Protein AF-S8EAE9-F1 (afdb_monomer_lite)

Structure (mmCIF, N/CA/C/O backbone):
data_AF-S8EAE9-F1
#
_entry.id   AF-S8EAE9-F1
#
loop_
_atom_site.group_PDB
_atom_site.id
_atom_site.type_symbol
_atom_site.label_atom_id
_atom_site.label_alt_id
_atom_site.label_comp_id
_atom_site.label_asym_id
_atom_site.label_entity_id
_atom_site.label_seq_id
_atom_site.pdbx_PDB_ins_code
_atom_site.Cartn_x
_atom_site.Cartn_y
_atom_site.Cartn_z
_atom_site.occupancy
_atom_site.B_iso_or_equiv
_atom_site.auth_seq_id
_atom_site.auth_comp_id
_atom_site.auth_asym_id
_atom_site.auth_atom_id
_atom_site.pdbx_PDB_model_num
ATOM 1 N N . LYS A 1 1 ? -0.543 12.803 -17.468 1.00 59.44 1 LYS A N 1
ATOM 2 C CA . LYS A 1 1 ? -0.367 11.818 -18.573 1.00 59.44 1 LYS A CA 1
ATOM 3 C C . LYS A 1 1 ? 0.929 10.991 -18.477 1.00 59.44 1 LYS A C 1
ATOM 5 O O . LYS A 1 1 ? 1.035 10.025 -19.216 1.00 59.44 1 LYS A O 1
ATOM 10 N N . GLN A 1 2 ? 1.886 11.325 -17.599 1.00 75.06 2 GLN A N 1
ATOM 11 C CA . GLN A 1 2 ? 3.175 10.615 -17.502 1.00 75.06 2 GLN A CA 1
ATOM 12 C C . GLN A 1 2 ? 3.101 9.260 -16.775 1.00 75.06 2 GLN A C 1
ATOM 14 O O . GLN A 1 2 ? 3.804 8.350 -17.174 1.00 75.06 2 GLN A O 1
ATOM 19 N N . PHE A 1 3 ? 2.175 9.088 -15.822 1.00 79.19 3 PHE A N 1
ATOM 20 C CA . PHE A 1 3 ? 1.981 7.843 -15.055 1.00 79.19 3 PHE A CA 1
ATOM 21 C C . PHE A 1 3 ? 1.948 6.557 -15.902 1.00 79.19 3 PHE A C 1
ATOM 23 O O . PHE A 1 3 ? 2.520 5.546 -15.531 1.00 79.19 3 PHE A O 1
ATOM 30 N N . TRP A 1 4 ? 1.288 6.591 -17.062 1.00 84.31 4 TRP A N 1
ATOM 31 C CA . TRP A 1 4 ? 1.153 5.416 -17.931 1.00 84.31 4 TRP A CA 1
ATOM 32 C C . TRP A 1 4 ? 2.372 5.154 -18.825 1.00 84.31 4 TRP A C 1
ATOM 34 O O . TRP A 1 4 ? 2.383 4.175 -19.561 1.00 84.31 4 TRP A O 1
ATOM 44 N N . LYS A 1 5 ? 3.367 6.048 -18.807 1.00 84.62 5 LYS A N 1
ATOM 45 C CA . LYS A 1 5 ? 4.601 5.944 -19.595 1.00 84.62 5 LYS A CA 1
ATOM 46 C C . LYS A 1 5 ? 5.779 5.402 -18.780 1.00 84.62 5 LYS A C 1
ATOM 48 O O . LYS A 1 5 ? 6.851 5.220 -19.345 1.00 84.62 5 LYS A O 1
ATOM 53 N N . THR A 1 6 ? 5.601 5.174 -17.479 1.00 84.44 6 THR A N 1
ATOM 54 C CA . THR A 1 6 ? 6.650 4.640 -16.606 1.00 84.44 6 THR A CA 1
ATOM 55 C C . THR A 1 6 ? 7.003 3.206 -17.029 1.00 84.44 6 THR A C 1
ATOM 57 O O . THR A 1 6 ? 6.086 2.433 -17.327 1.00 84.44 6 THR A O 1
ATOM 60 N N . PRO A 1 7 ? 8.295 2.820 -17.068 1.00 87.19 7 PRO A N 1
ATOM 61 C CA . PRO A 1 7 ? 8.749 1.512 -17.549 1.00 87.19 7 PRO A CA 1
ATOM 62 C C . PRO A 1 7 ? 8.512 0.402 -16.510 1.00 87.19 7 PRO A C 1
ATOM 64 O O . PRO A 1 7 ? 9.431 -0.289 -16.082 1.00 87.19 7 PRO A O 1
ATOM 67 N N . VAL A 1 8 ? 7.266 0.233 -16.077 1.00 87.50 8 VAL A N 1
ATOM 68 C CA . VAL A 1 8 ? 6.846 -0.809 -15.136 1.00 87.50 8 VAL A CA 1
ATOM 69 C C . VAL A 1 8 ? 5.673 -1.587 -15.715 1.00 87.50 8 VAL A C 1
ATOM 71 O O . VAL A 1 8 ? 4.965 -1.122 -16.611 1.00 87.50 8 VAL A O 1
ATOM 74 N N . ALA A 1 9 ? 5.462 -2.804 -15.215 1.00 90.62 9 ALA A N 1
ATOM 75 C CA . ALA A 1 9 ? 4.412 -3.666 -15.735 1.00 90.62 9 ALA A CA 1
ATOM 76 C C . ALA A 1 9 ? 3.026 -2.986 -15.624 1.00 90.62 9 ALA A C 1
ATOM 78 O O . ALA A 1 9 ? 2.707 -2.420 -14.573 1.00 90.62 9 ALA A O 1
ATOM 79 N N . PRO A 1 10 ? 2.143 -3.110 -16.636 1.00 89.00 10 PRO A N 1
ATOM 80 C CA . PRO A 1 10 ? 0.811 -2.498 -16.613 1.00 89.00 10 PRO A CA 1
ATOM 81 C C . PRO A 1 10 ? -0.031 -2.860 -15.382 1.00 89.00 10 PRO A C 1
ATOM 83 O O . PRO A 1 10 ? -0.822 -2.048 -14.908 1.00 89.00 10 PRO A O 1
ATOM 86 N N . LYS A 1 11 ? 0.167 -4.062 -14.820 1.00 88.88 11 LYS A N 1
ATOM 87 C CA . LYS A 1 11 ? -0.486 -4.494 -13.573 1.00 88.88 11 LYS A CA 1
ATOM 88 C C . LYS A 1 11 ? -0.104 -3.609 -12.380 1.00 88.88 11 LYS A C 1
ATOM 90 O O . LYS A 1 11 ? -0.972 -3.261 -11.585 1.00 88.88 11 LYS A O 1
ATOM 95 N N . ILE A 1 12 ? 1.167 -3.219 -12.286 1.00 87.94 12 ILE A N 1
ATOM 96 C CA . ILE A 1 12 ? 1.698 -2.361 -11.220 1.00 87.94 12 ILE A CA 1
ATOM 97 C C . ILE A 1 12 ? 1.170 -0.928 -11.396 1.00 87.94 12 ILE A C 1
ATOM 99 O O . ILE A 1 12 ? 0.697 -0.328 -10.434 1.00 87.94 12 ILE A O 1
ATOM 103 N N . LEU A 1 13 ? 1.125 -0.419 -12.634 1.00 87.75 13 LEU A N 1
ATOM 104 C CA . LEU A 1 13 ? 0.488 0.871 -12.941 1.00 87.75 13 LEU A CA 1
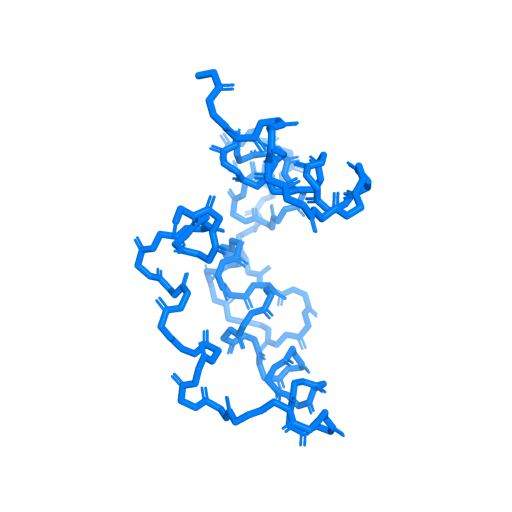ATOM 105 C C . LEU A 1 13 ? -0.991 0.880 -12.554 1.00 87.75 13 LEU A C 1
ATOM 107 O O . LEU A 1 13 ? -1.470 1.805 -11.906 1.00 87.75 13 LEU A O 1
ATOM 111 N N . TYR A 1 14 ? -1.734 -0.163 -12.913 1.00 89.62 14 TYR A N 1
ATOM 112 C CA . TYR A 1 14 ? -3.148 -0.245 -12.572 1.00 89.62 14 TYR A CA 1
ATOM 113 C C . TYR A 1 14 ? -3.372 -0.302 -11.055 1.00 89.62 14 TYR A C 1
ATOM 115 O O . TYR A 1 14 ? -4.263 0.376 -10.540 1.00 89.62 14 TYR A O 1
ATOM 123 N N . PHE A 1 15 ? -2.536 -1.048 -10.329 1.00 89.12 15 PHE A N 1
ATOM 124 C CA . PHE A 1 15 ? -2.556 -1.075 -8.869 1.00 89.12 15 PHE A CA 1
ATOM 125 C C . PHE A 1 15 ? -2.281 0.312 -8.267 1.00 89.12 15 PHE A C 1
ATOM 127 O O . PHE A 1 15 ? -3.092 0.801 -7.482 1.00 89.12 15 PHE A O 1
ATOM 134 N N . GLY A 1 16 ? -1.217 0.994 -8.702 1.00 87.56 16 GLY A N 1
ATOM 135 C CA . GLY A 1 16 ? -0.899 2.351 -8.249 1.0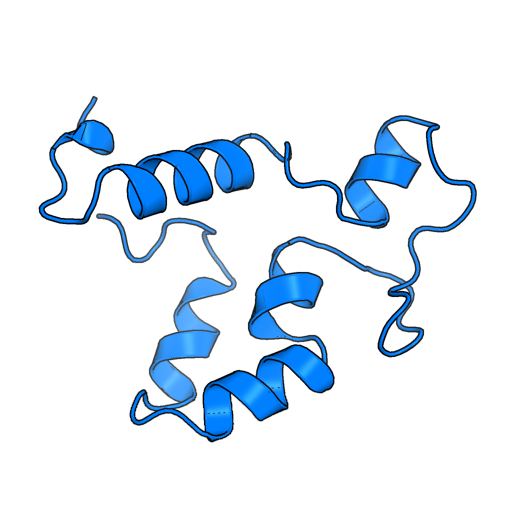0 87.56 16 GLY A CA 1
ATOM 136 C C . GLY A 1 16 ? -2.007 3.361 -8.570 1.00 87.56 16 GLY A C 1
ATOM 137 O O . GLY A 1 16 ? -2.335 4.224 -7.757 1.00 87.56 16 GLY A O 1
ATOM 138 N N . TRP A 1 17 ? -2.665 3.221 -9.723 1.00 87.19 17 TRP A N 1
ATOM 139 C CA . TRP A 1 17 ? -3.814 4.051 -10.080 1.00 87.19 17 TRP A CA 1
ATOM 140 C C . TRP A 1 17 ? -4.999 3.834 -9.130 1.00 87.19 17 TRP A C 1
ATOM 142 O O . TRP A 1 17 ? -5.595 4.816 -8.680 1.00 87.19 17 TRP A O 1
ATOM 152 N N . LYS A 1 18 ? -5.321 2.579 -8.779 1.00 88.56 18 LYS A N 1
ATOM 153 C CA . LYS A 1 18 ? -6.358 2.282 -7.773 1.00 88.56 18 LYS A CA 1
ATOM 154 C C . LYS A 1 18 ? -6.010 2.873 -6.417 1.00 88.56 18 LYS A C 1
ATOM 156 O O . LYS A 1 18 ? -6.894 3.388 -5.736 1.00 88.56 18 LYS A O 1
ATOM 161 N N . LEU A 1 19 ? -4.738 2.799 -6.050 1.00 87.31 19 LEU A N 1
ATOM 162 C CA . LEU A 1 19 ? -4.238 3.275 -4.776 1.00 87.31 19 LEU A CA 1
ATOM 163 C C . LEU A 1 19 ? -4.365 4.805 -4.670 1.00 87.31 19 LEU A C 1
ATOM 165 O O . LEU A 1 19 ? -4.975 5.293 -3.725 1.00 87.31 19 LEU A O 1
ATOM 169 N N . ARG A 1 20 ? -3.968 5.561 -5.707 1.00 83.88 20 ARG A N 1
ATOM 170 C CA . ARG A 1 20 ? -4.206 7.021 -5.798 1.00 83.88 20 ARG A CA 1
ATOM 171 C C . ARG A 1 20 ? -5.683 7.402 -5.738 1.00 83.88 20 ARG A C 1
ATOM 173 O O . ARG A 1 20 ? -6.025 8.500 -5.312 1.00 83.88 20 ARG A O 1
ATOM 180 N N . LYS A 1 21 ? -6.564 6.544 -6.246 1.00 85.50 21 LYS A N 1
ATOM 181 C CA . LYS A 1 21 ? -8.007 6.794 -6.254 1.00 85.50 21 LYS A CA 1
ATOM 182 C C . LYS A 1 21 ? -8.704 6.351 -4.966 1.00 85.50 21 LYS A C 1
ATOM 184 O O . LYS A 1 21 ? -9.930 6.431 -4.929 1.00 85.50 21 LYS A O 1
ATOM 189 N N . SER A 1 22 ? -7.962 5.872 -3.962 1.00 84.38 22 SER A N 1
ATOM 190 C CA . SER A 1 22 ? -8.518 5.258 -2.751 1.00 84.38 22 SER A CA 1
ATOM 191 C C . SER A 1 22 ? -9.592 4.2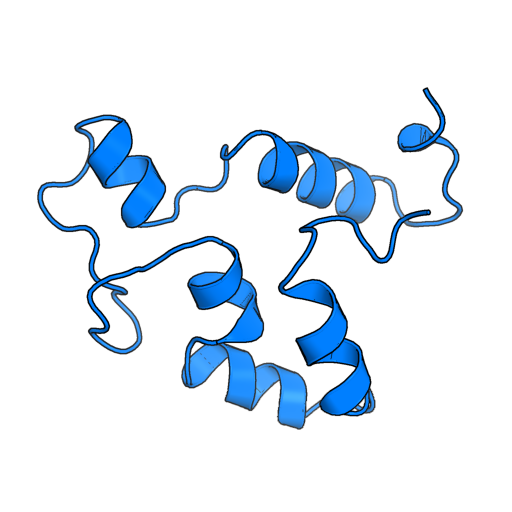25 -3.103 1.00 84.38 22 SER A C 1
ATOM 193 O O . SER A 1 22 ? -10.690 4.234 -2.572 1.00 84.38 22 SER A O 1
ATOM 195 N N . ILE A 1 23 ? -9.330 3.386 -4.111 1.00 86.50 23 ILE A N 1
ATOM 196 C CA . ILE A 1 23 ? -10.259 2.330 -4.557 1.00 86.50 23 ILE A CA 1
ATOM 197 C C . ILE A 1 23 ? -9.944 0.999 -3.873 1.00 86.50 23 ILE A C 1
ATOM 199 O O . ILE A 1 23 ? -10.770 0.088 -3.900 1.00 86.50 23 ILE A O 1
ATOM 203 N N . LEU A 1 24 ? -8.756 0.864 -3.279 1.00 86.81 24 LEU A N 1
ATOM 204 C CA . LEU A 1 24 ? -8.396 -0.352 -2.565 1.00 86.81 24 LEU A CA 1
ATOM 205 C C . LEU A 1 24 ? -9.342 -0.559 -1.374 1.00 86.81 24 LEU A C 1
ATOM 207 O O . LEU A 1 24 ? -9.643 0.410 -0.677 1.00 86.81 24 LEU A O 1
ATOM 211 N N . PRO A 1 25 ? -9.821 -1.794 -1.155 1.00 86.50 25 PRO A N 1
ATOM 212 C CA . PRO A 1 25 ? -10.777 -2.101 -0.100 1.00 86.50 25 PRO A CA 1
ATOM 213 C C . PRO A 1 25 ? -10.068 -2.193 1.258 1.00 86.50 25 PRO A C 1
ATOM 215 O O . PRO A 1 25 ? -10.058 -3.249 1.879 1.00 86.50 25 PRO A O 1
ATOM 218 N N . THR A 1 26 ? -9.430 -1.108 1.695 1.00 89.81 26 THR A N 1
ATOM 219 C CA . THR A 1 26 ? -8.907 -1.008 3.063 1.00 89.81 26 THR A CA 1
ATOM 220 C C . THR A 1 26 ? -10.055 -0.689 4.013 1.00 89.81 26 THR A C 1
ATOM 222 O O . THR A 1 26 ? -11.049 -0.086 3.591 1.00 89.81 26 THR A O 1
ATOM 225 N N . LYS A 1 27 ? -9.962 -1.071 5.288 1.00 90.12 27 LYS A N 1
ATOM 226 C CA . LYS A 1 27 ? -11.067 -0.852 6.236 1.00 90.12 27 LYS A CA 1
ATOM 227 C C . LYS A 1 27 ? -11.375 0.623 6.426 1.00 90.12 27 LYS A C 1
ATOM 229 O O . LYS A 1 27 ? -12.551 0.976 6.462 1.00 90.12 27 LYS A O 1
ATOM 234 N N . GLN A 1 28 ? -10.364 1.493 6.379 1.00 89.38 28 GLN A N 1
ATOM 235 C CA . GLN A 1 28 ? -10.584 2.939 6.362 1.00 89.38 28 GLN A CA 1
ATOM 236 C C . GLN A 1 28 ? -11.478 3.373 5.186 1.00 89.38 28 GLN A C 1
ATOM 238 O O . GLN A 1 28 ? -12.423 4.141 5.367 1.00 89.38 28 GLN A O 1
ATOM 243 N N . GLU A 1 29 ? -11.213 2.885 3.972 1.00 90.88 29 GLU A N 1
ATOM 244 C CA . GLU A 1 29 ? -11.986 3.261 2.785 1.00 90.88 29 GLU A CA 1
ATOM 245 C C . GLU A 1 29 ? -13.375 2.605 2.761 1.00 90.88 29 GLU A C 1
ATOM 247 O O . GLU A 1 29 ? -14.349 3.232 2.337 1.00 90.88 29 GLU A O 1
ATOM 252 N N . LEU A 1 30 ? -13.495 1.364 3.241 1.00 90.69 30 LEU A N 1
ATOM 253 C CA . LEU A 1 30 ? -14.781 0.686 3.406 1.00 90.69 30 LEU A CA 1
ATOM 254 C C . LEU A 1 30 ? -15.656 1.417 4.429 1.00 90.69 30 LEU A C 1
ATOM 256 O O . LEU A 1 30 ? -16.829 1.663 4.149 1.00 90.69 30 LEU A O 1
ATOM 260 N N . HIS A 1 31 ? -15.084 1.827 5.561 1.00 90.31 31 HIS A N 1
ATOM 261 C CA . HIS A 1 31 ? -15.758 2.631 6.575 1.00 90.31 31 HIS A CA 1
ATOM 262 C C . HIS A 1 31 ? -16.175 3.997 6.011 1.00 90.31 31 HIS A C 1
ATOM 264 O O . HIS A 1 31 ? -17.343 4.373 6.097 1.00 90.31 31 HIS A O 1
ATOM 270 N N . ARG A 1 32 ? -15.279 4.694 5.291 1.00 90.06 32 ARG A N 1
ATOM 271 C CA . ARG A 1 32 ? -15.583 5.969 4.607 1.00 90.06 32 ARG A CA 1
ATOM 272 C C . ARG A 1 32 ? -16.752 5.859 3.620 1.00 90.06 32 ARG A C 1
ATOM 274 O O . ARG A 1 32 ? -17.473 6.829 3.393 1.00 90.06 32 ARG A O 1
ATOM 281 N N . ARG A 1 33 ? -16.930 4.691 2.999 1.00 91.50 33 ARG A N 1
ATOM 282 C CA . ARG A 1 33 ? -18.032 4.399 2.067 1.00 91.50 33 ARG A CA 1
ATOM 283 C C . ARG A 1 33 ? -19.263 3.789 2.742 1.00 91.50 33 ARG A C 1
ATOM 285 O O . ARG A 1 33 ? -20.181 3.402 2.026 1.00 91.50 33 ARG A O 1
ATOM 292 N N . HIS A 1 34 ? -19.302 3.722 4.072 1.00 90.69 34 HIS A N 1
ATOM 293 C CA . HIS A 1 34 ? -20.381 3.110 4.857 1.00 90.69 34 HIS A CA 1
ATOM 294 C C . HIS A 1 34 ? -20.608 1.619 4.533 1.00 90.69 34 HIS A C 1
ATOM 296 O O . HIS A 1 34 ? -21.718 1.110 4.649 1.00 90.69 34 HIS A O 1
ATOM 302 N N . MET A 1 35 ? -19.554 0.918 4.103 1.00 91.25 35 MET A N 1
ATOM 303 C CA . MET A 1 35 ? -19.560 -0.527 3.836 1.00 91.25 35 MET A CA 1
ATOM 304 C C . MET A 1 35 ? -18.970 -1.354 4.988 1.00 91.25 35 MET A C 1
ATOM 306 O O . MET A 1 35 ? -19.083 -2.575 4.975 1.00 91.25 35 MET A O 1
ATOM 310 N N . SER A 1 36 ? -18.337 -0.707 5.968 1.00 89.62 36 SER A N 1
ATOM 311 C CA . SER A 1 36 ? -17.820 -1.322 7.195 1.00 89.62 36 SER A CA 1
ATOM 312 C C . SER A 1 36 ? -18.204 -0.457 8.392 1.00 89.62 36 SER A C 1
ATOM 314 O O . SER A 1 36 ? -18.265 0.765 8.264 1.00 89.62 36 SER A O 1
ATOM 316 N N . THR A 1 37 ? -18.453 -1.084 9.540 1.00 87.12 37 THR A N 1
ATOM 317 C CA . THR A 1 37 ? -18.682 -0.411 10.832 1.00 87.12 37 THR A CA 1
ATOM 318 C C . THR A 1 37 ? -17.386 -0.095 11.570 1.00 87.12 37 THR A C 1
ATOM 320 O O . THR A 1 37 ? -17.398 0.684 12.514 1.00 87.12 37 THR A O 1
ATOM 323 N N . GLU A 1 38 ? -16.281 -0.703 11.140 1.00 87.44 38 GLU A N 1
ATOM 324 C CA . GLU A 1 38 ? -14.960 -0.579 11.752 1.00 87.44 38 GLU A CA 1
ATOM 325 C C . GLU A 1 38 ? -13.924 -0.181 10.695 1.00 87.44 38 GLU A C 1
ATOM 327 O O . GLU A 1 38 ? -13.993 -0.626 9.541 1.00 87.44 38 GLU A O 1
ATOM 332 N N . ASP A 1 39 ? -12.962 0.647 11.095 1.00 87.56 39 ASP A N 1
ATOM 333 C CA . ASP A 1 39 ? -11.793 1.072 10.316 1.00 87.56 39 ASP A CA 1
ATOM 334 C C . ASP A 1 39 ? -10.484 0.401 10.775 1.00 87.56 39 ASP A C 1
ATOM 336 O O . ASP A 1 39 ? -9.410 0.690 10.237 1.00 87.56 39 ASP A O 1
ATOM 340 N N . SER A 1 40 ? -10.589 -0.529 11.727 1.00 92.12 40 SER A N 1
ATOM 341 C CA . SER A 1 40 ? -9.479 -1.296 12.276 1.00 92.12 40 SER A CA 1
ATOM 342 C C . SER A 1 40 ? -8.931 -2.322 11.280 1.00 92.12 40 SER A C 1
ATOM 344 O O . SER A 1 40 ? -9.657 -2.901 10.470 1.00 92.12 40 SER A O 1
ATOM 346 N N . CYS A 1 41 ? -7.623 -2.562 11.336 1.00 91.06 41 CYS A N 1
ATOM 347 C CA . CYS A 1 41 ? -6.960 -3.559 10.506 1.00 91.06 41 CYS A CA 1
ATOM 348 C C . CYS A 1 41 ? -7.268 -4.975 11.011 1.00 91.06 41 CYS A C 1
ATOM 350 O O . CYS A 1 41 ? -6.917 -5.317 12.138 1.00 91.06 41 CYS A O 1
ATOM 352 N N . ASP A 1 42 ? -7.810 -5.841 10.153 1.00 89.81 42 ASP A N 1
ATOM 353 C CA . ASP A 1 42 ? -8.118 -7.237 10.516 1.00 89.81 42 ASP A CA 1
ATOM 354 C C . ASP A 1 42 ? -6.865 -8.075 10.844 1.00 89.81 42 ASP A C 1
ATOM 356 O O . ASP A 1 42 ? -6.965 -9.136 11.456 1.00 89.81 42 ASP A O 1
ATOM 360 N N . LEU A 1 43 ? -5.678 -7.630 10.414 1.00 90.88 43 LEU A N 1
ATOM 361 C CA . LEU A 1 43 ? -4.427 -8.375 10.594 1.00 90.88 43 LEU A CA 1
ATOM 362 C C . LEU A 1 43 ? -3.714 -8.044 11.906 1.00 90.88 43 LEU A C 1
ATOM 364 O O . LEU A 1 43 ? -3.098 -8.928 12.499 1.00 90.88 43 LEU A O 1
ATOM 368 N N . CYS A 1 44 ? -3.746 -6.783 12.343 1.00 91.12 44 CYS A N 1
ATOM 369 C CA . CYS A 1 44 ? -3.010 -6.340 13.532 1.00 91.12 44 CYS A CA 1
ATOM 370 C C . CYS A 1 44 ? -3.854 -5.595 14.572 1.00 91.12 44 CYS A C 1
ATOM 372 O O . CYS A 1 44 ? -3.336 -5.297 15.643 1.00 91.12 44 CYS A O 1
ATOM 374 N N . GLY A 1 45 ? -5.120 -5.291 14.279 1.00 89.31 45 GLY A N 1
ATOM 375 C CA . GLY A 1 45 ? -6.051 -4.634 15.200 1.00 89.31 45 GLY A CA 1
ATOM 376 C C . GLY A 1 45 ? -5.868 -3.122 15.365 1.00 89.31 45 GLY A C 1
ATOM 377 O O . GLY A 1 45 ? -6.555 -2.525 16.187 1.00 89.31 45 GLY A O 1
ATOM 378 N N . GLU A 1 46 ? -4.968 -2.488 14.611 1.00 87.75 46 GLU A N 1
ATOM 379 C CA . GLU A 1 46 ? -4.736 -1.036 14.683 1.00 87.75 46 GLU A CA 1
ATOM 380 C C . GLU A 1 46 ? -5.923 -0.265 14.089 1.00 87.75 46 GLU A C 1
ATOM 382 O O . GLU A 1 46 ? -6.455 -0.670 13.059 1.00 87.75 46 GLU A O 1
ATOM 387 N N . THR A 1 47 ? -6.314 0.864 14.682 1.00 75.56 47 THR A N 1
ATOM 388 C CA . THR A 1 47 ? -7.549 1.612 14.354 1.00 75.56 47 THR A CA 1
ATOM 389 C C . THR A 1 47 ? -7.514 2.407 13.041 1.00 75.56 47 THR A C 1
ATOM 391 O O . THR A 1 47 ? -8.469 3.101 12.724 1.00 75.56 47 THR A O 1
ATOM 394 N N . SER A 1 48 ? -6.436 2.341 12.257 1.00 82.44 48 SER A N 1
ATOM 395 C CA . SER A 1 48 ? -6.308 3.108 11.010 1.00 82.44 48 SER A CA 1
ATOM 396 C C . SER A 1 48 ? -5.733 2.255 9.885 1.00 82.44 48 SER A C 1
ATOM 398 O O . SER A 1 48 ? -4.547 2.331 9.555 1.00 82.44 48 SER A O 1
ATOM 400 N N . ASP A 1 49 ? -6.588 1.432 9.273 1.00 85.50 49 ASP A N 1
ATOM 401 C CA . ASP A 1 49 ? -6.232 0.623 8.104 1.00 85.50 49 ASP A CA 1
ATOM 402 C C . ASP A 1 49 ? -6.283 1.452 6.809 1.00 85.50 49 ASP A C 1
ATOM 404 O O . ASP A 1 49 ? -7.159 1.313 5.942 1.00 85.50 49 ASP A O 1
ATOM 408 N N . SER A 1 50 ? -5.343 2.384 6.696 1.00 88.31 50 SER A N 1
ATOM 409 C CA . SER A 1 50 ? -5.088 3.140 5.474 1.00 88.31 50 SER A CA 1
ATOM 410 C C . SER A 1 50 ? -4.330 2.299 4.444 1.00 88.31 50 SER A C 1
ATOM 412 O O . SER A 1 50 ? -3.810 1.226 4.742 1.00 88.31 50 SER A O 1
ATOM 414 N N . TRP A 1 51 ? -4.191 2.796 3.212 1.00 88.25 51 TRP A N 1
ATOM 415 C CA . TRP A 1 51 ? -3.345 2.127 2.214 1.00 88.25 51 TRP A CA 1
ATOM 416 C C . TRP A 1 51 ? -1.884 2.002 2.682 1.00 88.25 51 TRP A C 1
ATOM 418 O O . TRP A 1 51 ? -1.234 0.999 2.386 1.00 88.25 51 TRP A O 1
ATOM 428 N N . SER A 1 52 ? -1.367 3.005 3.403 1.00 87.75 52 SER A N 1
ATOM 429 C CA . SER A 1 52 ? 0.011 3.013 3.897 1.00 87.75 52 SER A CA 1
ATOM 430 C C . SER A 1 52 ? 0.165 2.057 5.071 1.00 87.75 52 SER A C 1
ATOM 432 O O . SER A 1 52 ? 1.187 1.381 5.177 1.00 87.75 52 SER A O 1
ATOM 434 N N . HIS A 1 53 ? -0.877 1.910 5.892 1.00 90.06 53 HIS A N 1
ATOM 435 C CA . HIS A 1 53 ? -0.944 0.854 6.887 1.00 90.06 53 HIS A CA 1
ATOM 436 C C . HIS A 1 53 ? -0.961 -0.528 6.234 1.00 90.06 53 HIS A C 1
ATOM 438 O O . HIS A 1 53 ? -0.016 -1.294 6.412 1.00 90.06 53 HIS A O 1
ATOM 444 N N . ALA A 1 54 ? -1.965 -0.815 5.407 1.00 89.94 54 ALA A N 1
ATOM 445 C CA . ALA A 1 54 ? -2.171 -2.124 4.797 1.00 89.94 54 ALA A CA 1
ATOM 446 C C . ALA A 1 54 ? -0.953 -2.633 4.005 1.00 89.94 54 ALA A C 1
ATOM 448 O O . ALA A 1 54 ? -0.691 -3.834 3.980 1.00 89.94 54 ALA A O 1
ATOM 449 N N . LEU A 1 55 ? -0.198 -1.737 3.355 1.00 89.38 55 LEU A N 1
ATOM 450 C CA . LEU A 1 55 ? 0.941 -2.122 2.520 1.00 89.38 55 LEU A CA 1
ATOM 451 C C . LEU A 1 55 ? 2.306 -1.981 3.179 1.00 89.38 55 LEU A C 1
ATOM 453 O O . LEU A 1 55 ? 3.226 -2.649 2.721 1.00 89.38 55 LEU A O 1
ATOM 457 N N . ILE A 1 56 ? 2.482 -1.107 4.173 1.00 88.88 56 ILE A N 1
ATOM 458 C CA . ILE A 1 56 ? 3.814 -0.775 4.703 1.00 88.88 56 ILE A CA 1
ATOM 459 C C . ILE A 1 56 ? 3.838 -0.895 6.226 1.00 88.88 56 ILE A C 1
ATOM 461 O O . ILE A 1 56 ? 4.619 -1.685 6.753 1.00 88.88 56 ILE A O 1
ATOM 465 N N . LEU A 1 57 ? 2.998 -0.132 6.932 1.00 89.38 57 LEU A N 1
ATOM 466 C CA . LEU A 1 57 ? 3.108 0.035 8.389 1.00 89.38 57 LEU A CA 1
ATOM 467 C C . LEU A 1 57 ? 2.509 -1.122 9.193 1.00 89.38 57 LEU A C 1
ATOM 469 O O . LEU A 1 57 ? 2.871 -1.298 10.353 1.00 89.38 57 LEU A O 1
ATOM 473 N N . CYS A 1 58 ? 1.609 -1.912 8.602 1.00 92.44 58 CYS A N 1
ATOM 474 C CA . CYS A 1 58 ? 1.048 -3.082 9.261 1.00 92.44 58 CYS A CA 1
ATOM 475 C C . CYS A 1 58 ? 2.196 -4.029 9.654 1.00 92.44 58 CYS A C 1
ATOM 477 O O . CYS A 1 58 ? 3.017 -4.353 8.791 1.00 92.44 58 CYS A O 1
ATOM 479 N N . PRO A 1 59 ? 2.265 -4.524 10.905 1.00 92.62 59 PRO A N 1
ATOM 480 C CA . PRO A 1 59 ? 3.308 -5.453 11.339 1.00 92.62 59 PRO A CA 1
ATOM 481 C C . PRO A 1 59 ? 3.453 -6.669 10.418 1.00 92.62 59 PRO A C 1
ATOM 483 O O . PRO A 1 59 ? 4.568 -7.105 10.133 1.00 92.62 59 PRO A O 1
ATOM 486 N N . PHE A 1 60 ? 2.330 -7.167 9.890 1.00 92.62 60 PHE A N 1
ATOM 487 C CA . PHE A 1 60 ? 2.319 -8.232 8.893 1.00 92.62 60 PHE A CA 1
ATOM 488 C C . PHE A 1 60 ? 3.008 -7.803 7.589 1.00 92.62 60 PHE A C 1
ATOM 490 O O . PHE A 1 60 ? 3.921 -8.479 7.117 1.00 92.62 60 PHE A O 1
ATOM 497 N N . ALA A 1 61 ? 2.625 -6.654 7.026 1.00 91.56 61 ALA A N 1
ATOM 498 C CA . ALA A 1 61 ? 3.222 -6.135 5.797 1.00 91.56 61 ALA A CA 1
ATOM 499 C C . ALA A 1 61 ? 4.713 -5.806 5.978 1.00 91.56 61 ALA A C 1
ATOM 501 O O . ALA A 1 61 ? 5.543 -6.180 5.151 1.00 91.56 61 ALA A O 1
ATOM 502 N N . THR A 1 62 ? 5.074 -5.179 7.100 1.00 91.06 62 THR A N 1
ATOM 503 C CA . THR A 1 62 ? 6.462 -4.908 7.489 1.00 91.06 62 THR A CA 1
ATOM 504 C C . THR A 1 62 ? 7.287 -6.195 7.524 1.00 91.06 62 THR A C 1
ATOM 506 O O . THR A 1 62 ? 8.408 -6.216 7.014 1.00 91.06 62 THR A O 1
ATOM 509 N N . ALA A 1 63 ? 6.752 -7.280 8.093 1.00 92.62 63 ALA A N 1
ATOM 510 C CA . ALA A 1 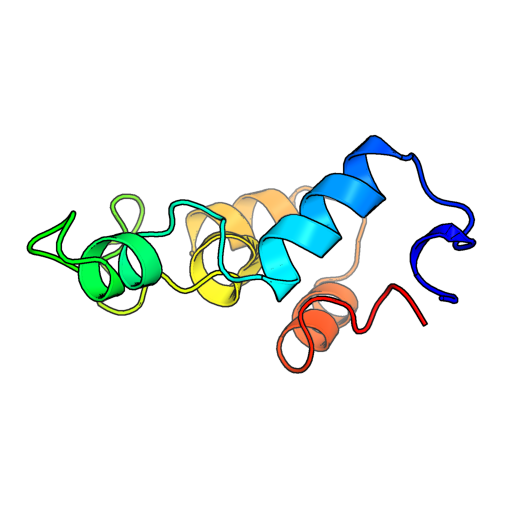63 ? 7.440 -8.566 8.124 1.00 92.62 63 ALA A CA 1
ATOM 511 C C . ALA A 1 63 ? 7.701 -9.105 6.708 1.00 92.62 63 ALA A C 1
ATOM 513 O O . ALA A 1 63 ? 8.824 -9.513 6.420 1.00 92.62 63 ALA A O 1
ATOM 514 N N . VAL A 1 64 ? 6.715 -9.030 5.806 1.00 91.81 64 VAL A N 1
ATOM 515 C CA . VAL A 1 64 ? 6.870 -9.442 4.398 1.00 91.81 64 VAL A CA 1
ATOM 516 C C . VAL A 1 64 ? 7.967 -8.637 3.699 1.00 91.81 64 VAL A C 1
ATOM 518 O O . VAL A 1 64 ? 8.839 -9.211 3.052 1.00 91.81 64 VAL A O 1
ATOM 521 N N . TRP A 1 65 ? 7.977 -7.316 3.869 1.00 90.56 65 TRP A N 1
ATOM 522 C CA . TRP A 1 65 ? 8.993 -6.447 3.276 1.00 90.56 65 TRP A CA 1
ATOM 523 C C . TRP A 1 65 ? 10.408 -6.733 3.777 1.00 90.56 65 TRP A C 1
ATOM 525 O O . TRP A 1 65 ? 11.357 -6.673 2.998 1.00 90.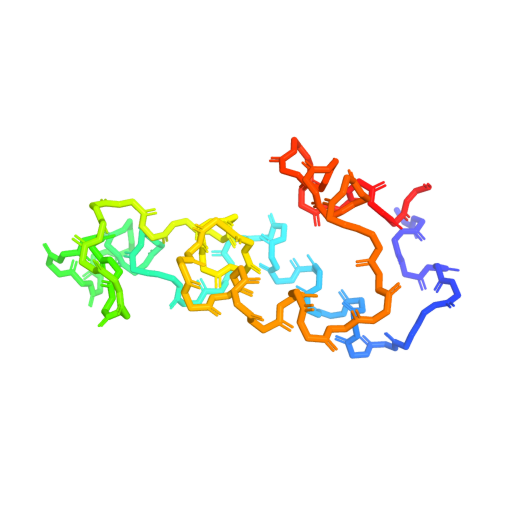56 65 TRP A O 1
ATOM 535 N N . ARG A 1 66 ? 10.553 -7.083 5.059 1.00 90.19 66 ARG A N 1
ATOM 536 C CA . ARG A 1 66 ? 11.845 -7.445 5.661 1.00 90.19 66 ARG A CA 1
ATOM 537 C C . ARG A 1 66 ? 12.409 -8.774 5.157 1.00 90.19 66 ARG A C 1
ATOM 539 O O . ARG A 1 66 ? 13.608 -8.987 5.292 1.00 90.19 66 ARG A O 1
ATOM 546 N N . LEU A 1 67 ? 11.579 -9.652 4.591 1.00 92.19 67 LEU A N 1
ATOM 547 C CA . LEU A 1 67 ? 12.041 -10.884 3.938 1.00 92.19 67 LEU A CA 1
ATOM 548 C C . LEU A 1 67 ? 12.638 -10.620 2.547 1.00 92.19 67 LEU A C 1
ATOM 550 O O . LEU A 1 67 ? 13.339 -11.474 2.006 1.00 92.19 67 LEU A O 1
ATOM 554 N N . GLY A 1 68 ? 12.343 -9.463 1.952 1.00 88.38 68 GLY A N 1
ATOM 555 C CA . GLY A 1 68 ? 12.874 -9.059 0.656 1.00 88.38 68 GLY A CA 1
ATOM 556 C C . GLY A 1 68 ? 14.305 -8.522 0.728 1.00 88.38 68 GLY A C 1
ATOM 557 O O . GLY A 1 68 ? 14.863 -8.270 1.791 1.00 88.38 68 GLY A O 1
ATOM 558 N N . SER A 1 69 ? 14.898 -8.296 -0.444 1.00 87.12 69 SER A N 1
ATOM 559 C CA . SER A 1 69 ? 16.229 -7.690 -0.587 1.00 87.12 69 SER A CA 1
ATOM 560 C C . SER A 1 69 ? 16.214 -6.156 -0.583 1.00 87.12 69 SER A C 1
ATOM 562 O O . SER A 1 69 ? 17.269 -5.523 -0.612 1.00 87.12 69 SER A O 1
ATOM 564 N N . THR A 1 70 ? 15.032 -5.539 -0.570 1.00 83.69 70 THR A N 1
ATOM 565 C CA . THR A 1 70 ? 14.867 -4.083 -0.558 1.00 83.69 70 THR A CA 1
ATOM 566 C C . THR A 1 70 ? 15.150 -3.506 0.830 1.00 83.69 70 THR A C 1
ATOM 568 O O . THR A 1 70 ? 14.507 -3.925 1.795 1.00 83.69 70 THR A O 1
ATOM 571 N N . PRO A 1 71 ? 16.052 -2.514 0.957 1.00 88.06 71 PRO A N 1
ATOM 572 C CA . PRO A 1 71 ? 16.310 -1.852 2.230 1.00 88.06 71 PRO A CA 1
ATOM 573 C C . PRO A 1 71 ? 15.046 -1.216 2.814 1.00 88.06 71 PRO A C 1
ATOM 575 O O . PRO A 1 71 ? 14.299 -0.537 2.110 1.00 88.06 71 PRO A O 1
ATOM 578 N N . TRP A 1 72 ? 14.843 -1.371 4.124 1.00 84.62 72 TRP A N 1
ATOM 579 C CA . TRP A 1 72 ? 13.676 -0.809 4.816 1.00 84.62 72 TRP A CA 1
ATOM 580 C C . TRP A 1 72 ? 13.559 0.715 4.653 1.00 84.62 72 TRP A C 1
ATOM 582 O O . TRP A 1 72 ? 12.461 1.239 4.485 1.00 84.62 72 TRP A O 1
ATOM 592 N N . SER A 1 73 ? 14.693 1.420 4.616 1.00 82.56 73 SER A N 1
ATOM 593 C CA . SER A 1 73 ? 14.748 2.873 4.413 1.00 82.56 73 SER A CA 1
ATOM 594 C C . SER A 1 73 ? 14.146 3.326 3.080 1.00 82.56 73 SER A C 1
ATOM 596 O O . SER A 1 73 ? 13.556 4.401 3.016 1.00 82.56 73 SER A O 1
ATOM 598 N N . THR A 1 74 ? 14.254 2.513 2.027 1.00 82.50 74 THR A N 1
ATOM 599 C CA . THR A 1 74 ? 13.650 2.795 0.717 1.00 82.50 74 THR A CA 1
ATOM 600 C C . THR A 1 74 ? 12.130 2.635 0.758 1.00 82.50 74 THR A C 1
ATOM 602 O O . THR A 1 74 ? 11.410 3.366 0.090 1.00 82.50 74 THR A O 1
ATOM 605 N N . ILE A 1 75 ? 11.625 1.711 1.576 1.00 79.88 75 ILE A N 1
ATOM 606 C CA . ILE A 1 75 ? 10.193 1.405 1.681 1.00 79.88 75 ILE A CA 1
ATOM 607 C C . ILE A 1 75 ? 9.460 2.519 2.436 1.00 79.88 75 ILE A C 1
ATOM 609 O O . ILE A 1 75 ? 8.375 2.937 2.037 1.00 79.88 75 ILE A O 1
ATOM 613 N N . THR A 1 76 ? 10.069 3.061 3.492 1.00 75.69 76 THR A N 1
ATOM 614 C CA . THR A 1 76 ? 9.462 4.132 4.296 1.00 75.69 76 THR A CA 1
ATOM 615 C C . THR A 1 76 ? 9.391 5.481 3.578 1.00 75.69 76 THR A C 1
ATOM 617 O O . THR A 1 76 ? 8.551 6.298 3.932 1.00 75.69 76 THR A O 1
ATOM 620 N N . GLN A 1 77 ? 10.201 5.714 2.537 1.00 71.81 77 GLN A N 1
ATOM 621 C CA . GLN A 1 77 ? 10.105 6.925 1.701 1.00 71.81 77 GLN A CA 1
ATOM 622 C C . GLN A 1 77 ? 8.798 7.002 0.896 1.00 71.81 77 GLN A C 1
ATOM 624 O O . GLN A 1 77 ? 8.426 8.065 0.411 1.00 71.81 77 GLN A O 1
ATOM 629 N N . VAL A 1 78 ? 8.085 5.882 0.753 1.00 70.62 78 VAL A N 1
ATOM 630 C CA . VAL A 1 78 ? 6.837 5.802 -0.017 1.00 70.62 78 VAL A CA 1
ATOM 631 C C . VAL A 1 78 ? 5.624 6.272 0.801 1.00 70.62 78 VAL A C 1
ATOM 633 O O . VAL A 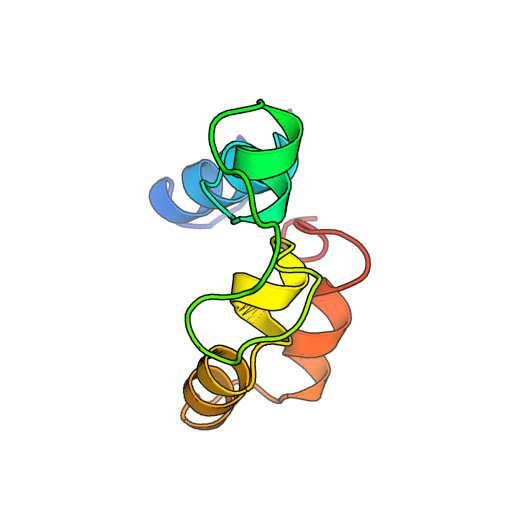1 78 ? 4.529 6.370 0.266 1.00 70.62 78 VAL A O 1
ATOM 636 N N . LEU A 1 79 ? 5.791 6.572 2.095 1.00 66.81 79 LEU A N 1
ATOM 637 C CA . LEU A 1 79 ? 4.690 6.918 3.003 1.00 66.81 79 LEU A CA 1
ATOM 638 C C . LEU A 1 79 ? 4.080 8.308 2.742 1.00 66.81 79 LEU A C 1
ATOM 640 O O . LEU A 1 79 ? 2.911 8.510 3.070 1.00 66.81 79 LEU A O 1
ATOM 644 N N . ASP A 1 80 ? 4.831 9.227 2.128 1.00 62.69 80 ASP A N 1
ATOM 645 C CA . ASP A 1 80 ? 4.409 10.621 1.913 1.00 62.69 80 ASP A CA 1
ATOM 646 C C . ASP A 1 80 ? 3.607 10.830 0.615 1.00 62.69 80 ASP A C 1
ATOM 648 O O . ASP A 1 80 ? 2.711 11.674 0.563 1.00 62.69 80 ASP A O 1
ATOM 652 N N . ASP A 1 81 ? 3.879 10.038 -0.429 1.00 69.38 81 ASP A N 1
ATOM 653 C CA . ASP A 1 81 ? 3.061 9.972 -1.643 1.00 69.38 81 ASP A CA 1
ATOM 654 C C . ASP A 1 81 ? 2.926 8.503 -2.081 1.00 69.38 81 ASP A C 1
ATOM 656 O O . ASP A 1 81 ? 3.936 7.848 -2.361 1.00 69.38 81 ASP A O 1
ATOM 660 N N . PRO A 1 82 ? 1.691 7.983 -2.220 1.00 64.06 82 PRO A N 1
ATOM 661 C CA . PRO A 1 82 ? 1.432 6.617 -2.676 1.00 64.06 82 PRO A CA 1
ATOM 662 C C . PRO A 1 82 ? 2.113 6.217 -3.996 1.00 64.06 82 PRO A C 1
ATOM 664 O O . PRO A 1 82 ? 2.203 5.033 -4.335 1.00 64.06 82 PRO A O 1
ATOM 667 N N . LEU A 1 83 ? 2.550 7.204 -4.774 1.00 65.75 83 LEU A N 1
ATOM 668 C CA . LEU A 1 83 ? 3.185 7.078 -6.074 1.00 65.75 83 LEU A CA 1
ATOM 669 C C . LEU A 1 83 ? 4.508 7.855 -6.152 1.00 65.75 83 LEU A C 1
ATOM 671 O O . LEU A 1 83 ? 4.969 8.116 -7.262 1.00 65.75 83 LEU A O 1
ATOM 675 N N . ALA A 1 84 ? 5.143 8.165 -5.012 1.00 61.91 84 ALA A N 1
ATOM 676 C CA . ALA A 1 84 ? 6.475 8.784 -4.942 1.00 61.91 84 ALA A CA 1
ATOM 677 C C . ALA A 1 84 ? 7.527 8.027 -5.774 1.00 61.91 84 ALA A C 1
ATOM 679 O O . ALA A 1 84 ? 8.450 8.620 -6.313 1.00 61.91 84 ALA A O 1
ATOM 680 N N . TRP A 1 85 ? 7.364 6.709 -5.912 1.00 58.38 85 TRP A N 1
ATOM 681 C CA . TRP A 1 85 ? 8.246 5.823 -6.676 1.00 58.38 85 TRP A CA 1
ATOM 682 C C . TRP A 1 85 ? 7.979 5.816 -8.198 1.00 58.38 85 TRP A C 1
ATOM 684 O O . TRP A 1 85 ? 8.664 5.103 -8.928 1.00 58.38 85 TRP A O 1
ATOM 694 N N . LEU A 1 86 ? 6.969 6.547 -8.692 1.00 56.91 86 LEU A N 1
ATOM 695 C CA . LEU A 1 86 ? 6.531 6.538 -10.101 1.00 56.91 86 LEU A CA 1
ATOM 696 C C . LEU A 1 86 ? 6.892 7.799 -10.900 1.00 56.91 86 LEU A C 1
ATOM 698 O O . LEU A 1 86 ? 6.430 7.924 -12.043 1.00 56.91 86 LEU A O 1
ATOM 702 N N . ILE A 1 87 ? 7.676 8.717 -10.328 1.00 49.41 87 ILE A N 1
ATOM 703 C CA . ILE A 1 87 ? 8.106 9.975 -10.960 1.00 49.41 87 ILE A CA 1
ATOM 704 C C . ILE A 1 87 ? 9.629 10.022 -11.024 1.00 49.41 87 ILE A C 1
ATOM 706 O O . ILE A 1 87 ? 10.261 9.699 -9.998 1.00 49.41 87 ILE A O 1
#

Sequence (87 aa):
KQFWKTPVAPKILYFGWKLRKSILPTKQELHRRHMSTEDSCDLCGETSDSWSHALILCPFATAVWRLGSTPWSTITQVLDDPLAWLI

Radius of gyration: 13.92 Å; chains: 1; bounding box: 37×23×35 Å

Secondary structure (DSSP, 8-state):
--GGGSSS-HHHHHHHHHHHTT-S--HHHHHHTTS-S--S-TTT--S---HHIIIIISHHHHHHHHHSSS-HHHHHGGGS-TTGGG-

pLDDT: mean 84.38, std 9.51, range [49.41, 92.62]

Organism: NCBI:txid192259

InterPro domains:
  IPR026960 Reverse transcriptase zinc-binding domain [PF13966] (2-65)

Foldseek 3Di:
DCLVVFPDDVVVSVVLVCLVVVVPPQLCSCVVVVNDPANADPQARHRHRRPCCVQQVPPVNVVVVVVDPDDNVVSVVCNVPVCPVRD